Protein AF-A0A8D8CBS5-F1 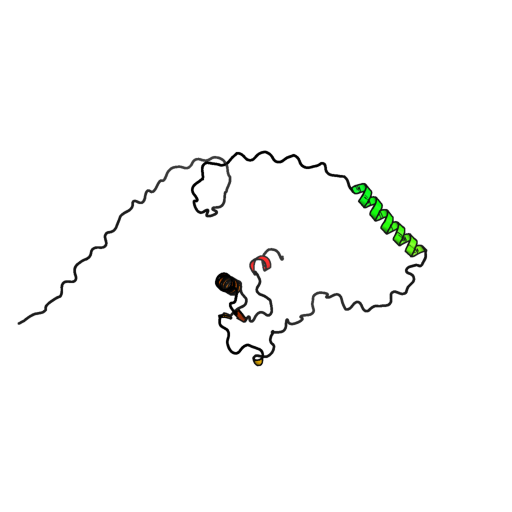(afdb_monomer_lite)

pLDDT: mean 70.04, std 21.66, range [34.16, 97.75]

Foldseek 3Di:
DDDDDDDDDDDPDDPPDCDDDPDDDDDDDDDDDDDDDDDDDDDDDDDPDDDDDDDDDDDDDDDDCVVVVVVVVCCVVVVVVVCVVVCVPVPPPPCPPPPDDCPPDPCPPLADPPNDPVPDDPDFPAEAEAQEPVSVVVVVVVCVVPVPHGYDYDHPDSDHYDDPVCVVPVVD

Secondary structure (DSSP, 8-state):
-----------------------------------------------S--PPPPPPPPPPPPP-THHHHHHHHHHHHHHHHHHHHTTTT-S------------TT-------SSSSGGGS-S--SEEEES-SHHHHHHHHHHHHH-TT--EEEE-SSSSPP--SGGGGTT--

Organism: Culex pipiens (NCBI:txid7175)

Structure (mmCIF, N/CA/C/O backbone):
data_AF-A0A8D8CBS5-F1
#
_entry.id   AF-A0A8D8CBS5-F1
#
loop_
_atom_site.group_PDB
_atom_site.id
_atom_site.type_symbol
_atom_site.label_atom_id
_atom_site.label_alt_id
_atom_site.label_comp_id
_atom_site.label_asym_id
_atom_site.label_entity_id
_atom_site.label_seq_id
_atom_site.pdbx_PDB_ins_code
_atom_site.Cartn_x
_atom_site.Cartn_y
_atom_site.Cartn_z
_atom_site.occupancy
_atom_site.B_iso_or_equiv
_atom_site.auth_seq_id
_atom_site.auth_comp_id
_atom_site.auth_asym_id
_atom_site.auth_atom_id
_atom_site.pdbx_PDB_model_num
ATOM 1 N N . MET A 1 1 ? 22.196 -67.047 -32.637 1.00 41.62 1 MET A N 1
ATOM 2 C CA . MET A 1 1 ? 21.390 -66.556 -33.781 1.00 41.62 1 MET A CA 1
ATOM 3 C C . MET A 1 1 ? 20.052 -66.083 -33.227 1.00 41.62 1 MET A C 1
ATOM 5 O O . MET A 1 1 ? 19.596 -66.740 -32.306 1.00 41.62 1 MET A O 1
ATOM 9 N N . LEU A 1 2 ? 19.383 -65.011 -33.658 1.00 46.09 2 LEU A N 1
ATOM 10 C CA . LEU A 1 2 ? 19.670 -63.824 -34.499 1.00 46.09 2 LEU A CA 1
ATOM 11 C C . LEU A 1 2 ? 18.569 -62.794 -34.108 1.00 46.09 2 LEU A C 1
ATOM 13 O O . LEU A 1 2 ? 17.440 -63.218 -33.895 1.00 46.09 2 LEU A O 1
ATOM 17 N N . ALA A 1 3 ? 18.754 -61.476 -33.997 1.00 46.03 3 ALA A N 1
ATOM 18 C CA . ALA A 1 3 ? 19.941 -60.617 -33.919 1.00 46.03 3 ALA A CA 1
ATOM 19 C C . ALA A 1 3 ? 19.553 -59.291 -33.205 1.00 46.03 3 ALA A C 1
ATOM 21 O O . ALA A 1 3 ? 18.374 -58.946 -33.152 1.00 46.03 3 ALA A O 1
ATOM 22 N N . VAL A 1 4 ? 20.512 -58.528 -32.657 1.00 46.66 4 VAL A N 1
ATOM 23 C CA . VAL A 1 4 ? 20.209 -57.280 -31.916 1.00 46.66 4 VAL A CA 1
ATOM 24 C C . VAL A 1 4 ? 20.160 -56.073 -32.860 1.00 46.66 4 VAL A C 1
ATOM 26 O O . VAL A 1 4 ? 21.188 -55.459 -33.149 1.00 46.66 4 VAL A O 1
ATOM 29 N N . SER A 1 5 ? 18.961 -55.699 -33.314 1.00 47.53 5 SER A N 1
ATOM 30 C CA . SER A 1 5 ? 18.747 -54.481 -34.110 1.00 47.53 5 SER A CA 1
ATOM 31 C C . SER A 1 5 ? 18.898 -53.215 -33.262 1.00 47.53 5 SER A C 1
ATOM 33 O O . SER A 1 5 ? 17.964 -52.773 -32.595 1.00 47.53 5 SER A O 1
ATOM 35 N N . ARG A 1 6 ? 20.083 -52.597 -33.312 1.00 48.28 6 ARG A N 1
ATOM 36 C CA . ARG A 1 6 ? 20.309 -51.242 -32.789 1.00 48.28 6 ARG A CA 1
ATOM 37 C C . ARG A 1 6 ? 19.733 -50.208 -33.756 1.00 48.28 6 ARG A C 1
ATOM 39 O O . ARG A 1 6 ? 20.273 -50.025 -34.843 1.00 48.28 6 ARG A O 1
ATOM 46 N N . LEU A 1 7 ? 18.693 -49.488 -33.336 1.00 48.50 7 LEU A N 1
ATOM 47 C CA . LEU A 1 7 ? 18.224 -48.306 -34.060 1.00 48.50 7 LEU A CA 1
ATOM 48 C C . LEU A 1 7 ? 19.276 -47.188 -33.951 1.00 48.50 7 LEU A C 1
ATOM 50 O O . LEU A 1 7 ? 19.594 -46.715 -32.859 1.00 48.50 7 LEU A O 1
ATOM 54 N N . THR A 1 8 ? 19.837 -46.772 -35.083 1.00 47.09 8 THR A N 1
ATOM 55 C CA . THR A 1 8 ? 20.835 -45.699 -35.153 1.00 47.09 8 THR A CA 1
ATOM 56 C C . THR A 1 8 ? 20.174 -44.332 -35.000 1.00 47.09 8 THR A C 1
ATOM 58 O O . THR A 1 8 ? 19.603 -43.803 -35.953 1.00 47.09 8 THR A O 1
ATOM 61 N N . ILE A 1 9 ? 20.283 -43.733 -33.812 1.00 50.69 9 ILE A N 1
ATOM 62 C CA . ILE A 1 9 ? 19.891 -42.335 -33.587 1.00 50.69 9 ILE A CA 1
ATOM 63 C C . ILE A 1 9 ? 20.860 -41.427 -34.355 1.00 50.69 9 ILE A C 1
ATOM 65 O O . ILE A 1 9 ? 22.056 -41.374 -34.062 1.00 50.69 9 ILE A O 1
ATOM 69 N N . GLY A 1 10 ? 20.331 -40.725 -35.359 1.00 42.31 10 GLY A N 1
ATOM 70 C CA . GLY A 1 10 ? 21.095 -39.824 -36.217 1.00 42.31 10 GLY A CA 1
ATOM 71 C C . GLY A 1 10 ? 21.727 -38.670 -35.436 1.00 42.31 10 GLY A C 1
ATOM 72 O O . GLY A 1 10 ? 21.044 -37.898 -34.767 1.00 42.31 10 GLY A O 1
ATOM 73 N N . GLN A 1 11 ? 23.047 -38.536 -35.564 1.00 47.44 11 GLN A N 1
ATOM 74 C CA . GLN A 1 11 ? 23.857 -37.457 -34.994 1.00 47.44 11 GLN A CA 1
ATOM 75 C C . GLN A 1 11 ? 23.529 -36.092 -35.630 1.00 47.44 11 GLN A C 1
ATOM 77 O O . GLN A 1 11 ? 24.214 -35.637 -36.549 1.00 47.44 11 GLN A O 1
ATOM 82 N N . LEU A 1 12 ? 22.514 -35.397 -35.110 1.00 46.16 12 LEU A N 1
ATOM 83 C CA . LEU A 1 12 ? 22.307 -33.973 -35.387 1.00 46.16 12 LEU A CA 1
ATOM 84 C C . LEU A 1 12 ? 23.314 -33.141 -34.582 1.00 46.16 12 LEU A C 1
ATOM 86 O O . LEU A 1 12 ? 23.111 -32.816 -33.414 1.00 46.16 12 LEU A O 1
ATOM 90 N N . ARG A 1 13 ? 24.437 -32.818 -35.232 1.00 46.38 13 ARG A N 1
ATOM 91 C CA . ARG A 1 13 ? 25.512 -31.996 -34.661 1.00 46.38 13 ARG A CA 1
ATOM 92 C C . ARG A 1 13 ? 25.007 -30.578 -34.343 1.00 46.38 13 ARG A C 1
ATOM 94 O O . ARG A 1 13 ? 24.471 -29.931 -35.245 1.00 46.38 13 ARG A O 1
ATOM 101 N N . PRO A 1 14 ? 25.247 -30.029 -33.137 1.00 42.97 14 PRO A N 1
ATOM 102 C CA . PRO A 1 14 ? 24.978 -28.622 -32.867 1.00 42.97 14 PRO A CA 1
ATOM 103 C C . PRO A 1 14 ? 25.940 -27.746 -33.680 1.00 42.97 14 PRO A C 1
ATOM 105 O O . PRO A 1 14 ? 27.163 -27.833 -33.549 1.00 42.97 14 PRO A O 1
ATOM 108 N N . ARG A 1 15 ? 25.386 -26.887 -34.540 1.00 41.81 15 ARG A N 1
ATOM 109 C CA . ARG A 1 15 ? 26.150 -25.954 -35.377 1.00 41.81 15 ARG A CA 1
ATOM 110 C C . ARG A 1 15 ? 26.619 -24.772 -34.523 1.00 41.81 15 ARG A C 1
ATOM 112 O O . ARG A 1 15 ? 25.959 -23.740 -34.472 1.00 41.81 15 ARG A O 1
ATOM 119 N N . VAL A 1 16 ? 27.749 -24.941 -33.834 1.00 41.75 16 VAL A N 1
ATOM 120 C CA . VAL A 1 16 ? 28.380 -23.888 -33.022 1.00 41.75 16 VAL A CA 1
ATOM 121 C C . VAL A 1 16 ? 28.799 -22.726 -33.927 1.00 41.75 16 VAL A C 1
ATOM 123 O O . VAL A 1 16 ? 29.820 -22.784 -34.610 1.00 41.75 16 VAL A O 1
ATOM 126 N N . ALA A 1 17 ? 27.999 -21.661 -33.937 1.00 41.19 17 ALA A N 1
ATOM 127 C CA . ALA A 1 17 ? 28.337 -20.410 -34.599 1.00 41.19 17 ALA A CA 1
ATOM 128 C C . ALA A 1 17 ? 29.345 -19.636 -33.737 1.00 41.19 17 ALA A C 1
ATOM 130 O O . ALA A 1 17 ? 28.975 -18.900 -32.823 1.00 41.19 17 ALA A O 1
ATOM 131 N N . ALA A 1 18 ? 30.635 -19.818 -34.022 1.00 43.19 18 ALA A N 1
ATOM 132 C CA . ALA A 1 18 ? 31.697 -19.040 -33.399 1.00 43.19 18 ALA A CA 1
ATOM 133 C C . ALA A 1 18 ? 31.645 -17.583 -33.898 1.00 43.19 18 ALA A C 1
ATOM 135 O O . ALA A 1 18 ? 32.160 -17.265 -34.968 1.00 43.19 18 ALA A O 1
ATOM 136 N N . ILE A 1 19 ? 31.028 -16.689 -33.120 1.00 47.25 19 ILE A N 1
ATOM 137 C CA . ILE A 1 19 ? 31.081 -15.242 -33.361 1.00 47.25 19 ILE A CA 1
ATOM 138 C C . ILE A 1 19 ? 32.200 -14.660 -32.493 1.00 47.25 19 ILE A C 1
ATOM 140 O O . ILE A 1 19 ? 32.218 -14.815 -31.273 1.00 47.25 19 ILE A O 1
ATOM 144 N N . GLY A 1 20 ? 33.191 -14.066 -33.159 1.00 41.31 20 GLY A N 1
ATOM 145 C CA . GLY A 1 20 ? 34.526 -13.868 -32.600 1.00 41.31 20 GLY A CA 1
ATOM 146 C C . GLY A 1 20 ? 34.610 -12.908 -31.412 1.00 41.31 20 GLY A C 1
ATOM 147 O O . GLY A 1 20 ? 34.181 -11.756 -31.474 1.00 41.31 20 GLY A O 1
ATOM 148 N N . THR A 1 21 ? 35.299 -13.350 -30.359 1.00 45.34 21 THR A N 1
ATOM 149 C CA . THR A 1 21 ? 35.735 -12.509 -29.240 1.00 45.34 21 THR A CA 1
ATOM 150 C C . THR A 1 21 ? 36.810 -11.514 -29.689 1.00 45.34 21 THR A C 1
ATOM 152 O O . THR A 1 21 ? 38.009 -11.791 -29.579 1.00 45.34 21 THR A O 1
ATOM 155 N N . LYS A 1 22 ? 36.419 -10.324 -30.158 1.00 43.62 22 LYS A N 1
ATOM 156 C CA . LYS A 1 22 ? 37.373 -9.221 -30.342 1.00 43.62 22 LYS A CA 1
ATOM 157 C C . LYS A 1 22 ? 37.714 -8.576 -28.997 1.00 43.62 22 LYS A C 1
ATOM 159 O O . LYS A 1 22 ? 37.111 -7.591 -28.581 1.00 43.62 22 LYS A O 1
ATOM 164 N N . LYS A 1 23 ? 38.725 -9.140 -28.329 1.00 41.44 23 LYS A N 1
ATOM 165 C CA . LYS A 1 23 ? 39.472 -8.447 -27.273 1.00 41.44 23 LYS A CA 1
ATOM 166 C C . LYS A 1 23 ? 40.228 -7.281 -27.917 1.00 41.44 23 LYS A C 1
ATOM 168 O O . LYS A 1 23 ? 41.172 -7.519 -28.663 1.00 41.44 23 LYS A O 1
ATOM 173 N N . TYR A 1 24 ? 39.848 -6.046 -27.605 1.00 42.56 24 TYR A N 1
ATOM 174 C CA . TYR A 1 24 ? 40.694 -4.880 -27.858 1.00 42.56 24 TYR A CA 1
ATOM 175 C C . TYR A 1 24 ? 41.335 -4.443 -26.542 1.00 42.56 24 TYR A C 1
ATOM 177 O O . TYR A 1 24 ? 40.645 -4.058 -25.601 1.00 42.56 24 TYR A O 1
ATOM 185 N N . PHE A 1 25 ? 42.662 -4.546 -26.482 1.00 35.69 25 PHE A N 1
ATOM 186 C CA . PHE A 1 25 ? 43.487 -4.138 -25.349 1.00 35.69 25 PHE A CA 1
ATOM 187 C C . PHE A 1 25 ? 44.470 -3.063 -25.830 1.00 35.69 25 PHE A C 1
ATOM 189 O O . PHE A 1 25 ? 45.594 -3.362 -26.214 1.00 35.69 25 PHE A O 1
ATOM 196 N N . ALA A 1 26 ? 43.996 -1.818 -25.881 1.00 40.56 26 ALA A N 1
ATOM 197 C CA . ALA A 1 26 ? 44.765 -0.592 -26.102 1.00 40.56 26 ALA A CA 1
ATOM 198 C C . ALA A 1 26 ? 43.824 0.599 -25.819 1.00 40.56 26 ALA A C 1
ATOM 200 O O . ALA A 1 26 ? 42.666 0.553 -26.219 1.00 40.56 26 ALA A O 1
ATOM 201 N N . GLY A 1 27 ? 44.214 1.670 -25.132 1.00 34.16 27 GLY A N 1
ATOM 202 C CA . GLY A 1 27 ? 45.446 1.909 -24.382 1.00 34.16 27 GLY A CA 1
ATOM 203 C C . GLY A 1 27 ? 45.182 2.934 -23.272 1.00 34.16 27 GLY A C 1
ATOM 204 O O . GLY A 1 27 ? 44.175 3.640 -23.286 1.00 34.16 27 GLY A O 1
ATOM 205 N N . ARG A 1 28 ? 46.068 2.996 -22.275 1.00 38.94 28 ARG A N 1
ATOM 206 C CA . ARG A 1 28 ? 45.971 3.949 -21.162 1.00 38.94 28 ARG A CA 1
ATOM 207 C C . ARG A 1 28 ? 46.334 5.351 -21.666 1.00 38.94 28 ARG A C 1
ATOM 209 O O . ARG A 1 28 ? 47.513 5.622 -21.857 1.00 38.94 28 ARG A O 1
ATOM 216 N N . MET A 1 29 ? 45.350 6.234 -21.823 1.00 36.53 29 MET A N 1
ATOM 217 C CA . MET A 1 29 ? 45.584 7.662 -22.064 1.00 36.53 29 MET A CA 1
ATOM 218 C C . MET A 1 29 ? 45.094 8.458 -20.853 1.00 36.53 29 MET A C 1
ATOM 220 O O . MET A 1 29 ? 43.918 8.428 -20.502 1.00 36.53 29 MET A O 1
ATOM 224 N N . THR A 1 30 ? 46.034 9.088 -20.153 1.00 47.97 30 THR A N 1
ATOM 225 C CA . THR A 1 30 ? 45.812 9.791 -18.886 1.00 47.97 30 THR A CA 1
ATOM 226 C C . THR A 1 30 ? 45.579 11.281 -19.113 1.00 47.97 30 THR A C 1
ATOM 228 O O . THR A 1 30 ? 46.532 12.000 -19.403 1.00 47.97 30 THR A O 1
ATOM 231 N N . SER A 1 31 ? 44.356 11.763 -18.894 1.00 39.56 31 SER A N 1
ATOM 232 C CA . SER A 1 31 ? 44.081 13.177 -18.597 1.00 39.56 31 SER A CA 1
ATOM 233 C C . SER A 1 31 ? 42.666 13.362 -18.034 1.00 39.56 31 SER A C 1
ATOM 235 O O . SER A 1 31 ? 41.718 12.764 -18.528 1.00 39.56 31 SER A O 1
ATOM 237 N N . GLY A 1 32 ? 42.526 14.210 -17.007 1.00 38.28 32 GLY A N 1
ATOM 238 C CA . GLY A 1 32 ? 41.234 14.736 -16.538 1.00 38.28 32 GLY A CA 1
ATOM 239 C C . GLY A 1 32 ? 40.338 13.752 -15.774 1.00 38.28 32 GLY A C 1
ATOM 240 O O . GLY A 1 32 ? 39.609 12.956 -16.358 1.00 38.28 32 GLY A O 1
ATOM 241 N N . GLY A 1 33 ? 40.324 13.848 -14.442 1.00 49.34 33 GLY A N 1
ATOM 242 C CA . GLY A 1 33 ? 39.389 13.082 -13.619 1.00 49.34 33 GLY A CA 1
ATOM 243 C C . GLY A 1 33 ? 37.950 13.594 -13.742 1.00 49.34 33 GLY A C 1
ATOM 244 O O . GLY A 1 33 ? 37.674 14.728 -13.372 1.00 49.34 33 GLY A O 1
ATOM 245 N N . CYS A 1 34 ? 37.034 12.733 -14.190 1.00 37.88 34 CYS A N 1
ATOM 246 C CA . CYS A 1 34 ? 35.590 12.885 -13.992 1.00 37.88 34 CYS A CA 1
ATOM 247 C C . CYS A 1 34 ? 34.933 11.495 -13.949 1.00 37.88 34 CYS A C 1
ATOM 249 O O . CYS A 1 34 ? 34.759 10.827 -14.969 1.00 37.88 34 CYS A O 1
ATOM 251 N N . THR A 1 35 ? 34.592 11.025 -12.750 1.00 47.78 35 THR A N 1
ATOM 252 C CA . THR A 1 35 ? 34.029 9.691 -12.495 1.00 47.78 35 THR A CA 1
ATOM 253 C C . THR A 1 35 ? 32.530 9.637 -12.804 1.00 47.78 35 THR A C 1
ATOM 255 O O . THR A 1 35 ? 31.693 9.600 -11.903 1.00 47.78 35 THR A O 1
ATOM 258 N N . TYR A 1 36 ? 32.153 9.593 -14.087 1.00 43.91 36 TYR A N 1
ATOM 259 C CA . TYR A 1 36 ? 30.741 9.420 -14.438 1.00 43.91 36 TYR A CA 1
ATOM 260 C C . TYR A 1 36 ? 30.279 7.968 -14.234 1.00 43.91 36 TYR A C 1
ATOM 262 O O . TYR A 1 36 ? 30.710 7.038 -14.919 1.00 43.91 36 TYR A O 1
ATOM 270 N N . SER A 1 37 ? 29.379 7.775 -13.268 1.00 43.62 37 SER A N 1
ATOM 271 C CA . SER A 1 37 ? 28.778 6.480 -12.938 1.00 43.62 37 SER A CA 1
ATOM 272 C C . SER A 1 37 ? 28.087 5.832 -14.146 1.00 43.62 37 SER A C 1
ATOM 274 O O . SER A 1 37 ? 27.367 6.505 -14.886 1.00 43.62 37 SER A O 1
ATOM 276 N N . ARG A 1 38 ? 28.231 4.508 -14.321 1.00 38.78 38 ARG A N 1
ATOM 277 C CA . ARG A 1 38 ? 27.519 3.762 -15.374 1.00 38.78 38 ARG A CA 1
ATOM 278 C C . ARG A 1 38 ? 26.017 3.700 -15.079 1.00 38.78 38 ARG A C 1
ATOM 280 O O . ARG A 1 38 ? 25.541 2.753 -14.456 1.00 38.78 38 ARG A O 1
ATOM 287 N N . ARG A 1 39 ? 25.255 4.674 -15.572 1.00 42.56 39 ARG A N 1
ATOM 288 C CA . ARG A 1 39 ? 23.800 4.555 -15.699 1.00 42.56 39 ARG A CA 1
ATOM 289 C C . ARG A 1 39 ? 23.486 3.868 -17.025 1.00 42.56 39 ARG A C 1
ATOM 291 O O . ARG A 1 39 ? 23.813 4.395 -18.084 1.00 42.56 39 ARG A O 1
ATOM 298 N N . TRP A 1 40 ? 22.876 2.686 -16.958 1.00 36.53 40 TRP A N 1
ATOM 299 C CA . TRP A 1 40 ? 22.355 1.991 -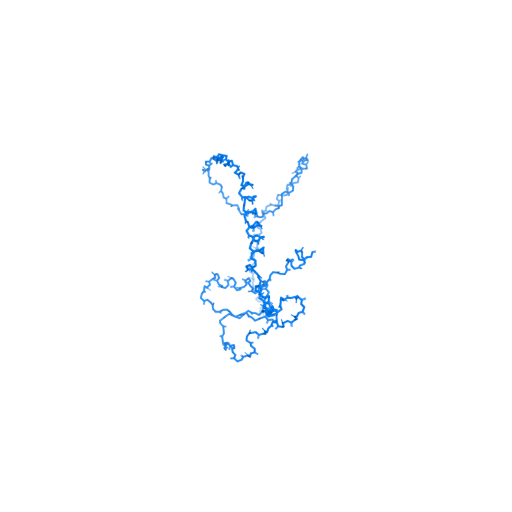18.135 1.00 36.53 40 TRP A CA 1
ATOM 300 C C . TRP A 1 40 ? 21.379 2.913 -18.871 1.00 36.53 40 TRP A C 1
ATOM 302 O O . TRP A 1 40 ? 20.385 3.344 -18.287 1.00 36.53 40 TRP A O 1
ATOM 312 N N . PHE A 1 41 ? 21.658 3.211 -20.139 1.00 43.19 41 PHE A N 1
ATOM 313 C CA . PHE A 1 41 ? 20.756 3.978 -20.990 1.00 43.19 41 PHE A CA 1
ATOM 314 C C . PHE A 1 41 ? 20.529 3.216 -22.292 1.00 43.19 41 PHE A C 1
ATOM 316 O O . PHE A 1 41 ? 21.479 2.881 -23.000 1.00 43.19 41 PHE A O 1
ATOM 323 N N . SER A 1 42 ? 19.266 2.888 -22.562 1.00 42.50 42 SER A N 1
ATOM 324 C CA . SER A 1 42 ? 18.888 2.120 -23.744 1.00 42.50 42 SER A CA 1
ATOM 325 C C . SER A 1 42 ? 19.080 2.971 -24.998 1.00 42.50 42 SER A C 1
ATOM 327 O O . SER A 1 42 ? 18.692 4.141 -25.030 1.00 42.50 42 SER A O 1
ATOM 329 N N . LYS A 1 43 ? 19.699 2.392 -26.026 1.00 37.56 43 LYS A N 1
ATOM 330 C CA . LYS A 1 43 ? 20.051 3.087 -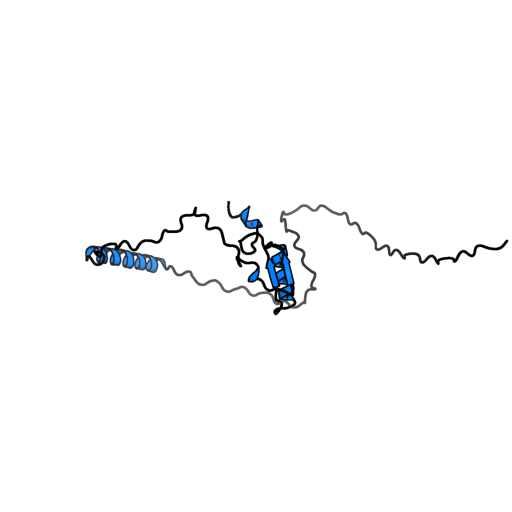27.266 1.00 37.56 43 LYS A CA 1
ATOM 331 C C . LYS A 1 43 ? 18.790 3.327 -28.107 1.00 37.56 43 LYS A C 1
ATOM 333 O O . LYS A 1 43 ? 18.395 2.455 -28.872 1.00 37.56 43 LYS A O 1
ATOM 338 N N . LYS A 1 44 ? 18.186 4.513 -27.985 1.00 41.16 44 LYS A N 1
ATOM 339 C CA . LYS A 1 44 ? 17.379 5.095 -29.069 1.00 41.16 44 LYS A CA 1
ATOM 340 C C . LYS A 1 44 ? 18.310 5.781 -30.064 1.00 41.16 44 LYS A C 1
ATOM 342 O O . LYS A 1 44 ? 19.270 6.438 -29.663 1.00 41.16 44 LYS A O 1
ATOM 347 N N . GLU A 1 45 ? 18.032 5.597 -31.345 1.00 57.53 45 GLU A N 1
ATOM 348 C CA . GLU A 1 45 ? 18.750 6.262 -32.430 1.00 57.53 45 GLU A CA 1
ATOM 349 C C . GLU A 1 45 ? 18.380 7.760 -32.467 1.00 57.53 45 GLU A C 1
ATOM 351 O O . GLU A 1 45 ? 17.265 8.115 -32.075 1.00 57.53 45 GLU A O 1
ATOM 356 N N . PRO A 1 46 ? 19.314 8.658 -32.832 1.00 47.56 46 PRO A N 1
ATOM 357 C CA . PRO A 1 46 ? 19.080 10.094 -32.752 1.00 47.56 46 PRO A CA 1
ATOM 358 C C . PRO A 1 46 ? 18.367 10.625 -34.001 1.00 47.56 46 PRO A C 1
ATOM 360 O O . PRO A 1 46 ? 18.955 10.680 -35.081 1.00 47.56 46 PRO A O 1
ATOM 363 N N . ASP A 1 47 ? 17.134 11.098 -33.830 1.00 46.53 47 ASP A N 1
ATOM 364 C CA . ASP A 1 47 ? 16.433 11.868 -34.858 1.00 46.53 47 ASP A CA 1
ATOM 365 C C . ASP A 1 47 ? 17.182 13.179 -35.155 1.00 46.53 47 ASP A C 1
ATOM 367 O O . ASP A 1 47 ? 17.362 14.043 -34.289 1.00 46.53 47 ASP A O 1
ATOM 371 N N . LEU A 1 48 ? 17.617 13.327 -36.408 1.00 55.47 48 LEU A N 1
ATOM 372 C CA . LEU A 1 48 ? 18.398 14.449 -36.940 1.00 55.47 48 LEU A CA 1
ATOM 373 C C . LEU A 1 48 ? 17.542 15.712 -37.176 1.00 55.47 48 LEU A C 1
ATOM 375 O O . LEU A 1 48 ? 17.535 16.282 -38.262 1.00 55.47 48 LEU A O 1
ATOM 379 N N . ASN A 1 49 ? 16.822 16.177 -36.152 1.00 58.25 49 ASN A N 1
ATOM 380 C CA . ASN A 1 49 ? 16.230 17.517 -36.157 1.00 58.25 49 ASN A CA 1
ATOM 381 C C . ASN A 1 49 ? 16.037 18.060 -34.734 1.00 58.25 49 ASN A C 1
ATOM 383 O O . ASN A 1 49 ? 14.956 17.961 -34.152 1.00 58.25 49 ASN A O 1
ATOM 387 N N . LYS A 1 50 ? 17.095 18.646 -34.161 1.00 47.06 50 LYS A N 1
ATOM 388 C CA . LYS A 1 50 ? 16.991 19.384 -32.899 1.00 47.06 50 LYS A CA 1
ATOM 389 C C . LYS A 1 50 ? 17.560 20.788 -33.043 1.00 47.06 50 LYS A C 1
ATOM 391 O O . LYS A 1 50 ? 18.760 21.003 -32.898 1.00 47.06 50 LYS A O 1
ATOM 396 N N . THR A 1 51 ? 16.658 21.731 -33.296 1.00 57.91 51 THR A N 1
ATOM 397 C CA . THR A 1 51 ? 16.891 23.172 -33.189 1.00 57.91 51 THR A CA 1
ATOM 398 C C . THR A 1 51 ? 17.594 23.495 -31.870 1.00 57.91 51 THR A C 1
ATOM 400 O O . THR A 1 51 ? 17.176 23.022 -30.808 1.00 57.91 51 THR A O 1
ATOM 403 N N . SER A 1 52 ? 18.666 24.286 -31.932 1.00 53.16 52 SER A N 1
ATOM 404 C CA . SER A 1 52 ? 19.428 24.711 -30.755 1.00 53.16 52 SER A CA 1
ATOM 405 C C . SER A 1 52 ? 18.515 25.395 -29.725 1.00 53.16 52 SER A C 1
ATOM 407 O O . SER A 1 52 ? 17.697 26.230 -30.117 1.00 53.16 52 SER A O 1
ATOM 409 N N . PRO A 1 53 ? 18.632 25.090 -28.419 1.00 59.25 53 PRO A N 1
ATOM 410 C CA . PRO A 1 53 ? 17.837 25.770 -27.404 1.00 59.25 53 PRO A CA 1
ATOM 411 C C . PRO A 1 53 ? 18.268 27.237 -27.301 1.00 59.25 53 PRO A C 1
ATOM 413 O O . PRO A 1 53 ? 19.436 27.529 -27.050 1.00 59.25 53 PRO A O 1
ATOM 416 N N . ALA A 1 54 ? 17.319 28.155 -27.487 1.00 68.25 54 ALA A N 1
ATOM 417 C CA . ALA A 1 54 ? 17.538 29.575 -27.239 1.00 68.25 54 ALA A CA 1
ATOM 418 C C . ALA A 1 54 ? 17.807 29.830 -25.745 1.00 68.25 54 ALA A C 1
ATOM 420 O O . ALA A 1 54 ? 17.267 29.135 -24.879 1.00 68.25 54 ALA A O 1
ATOM 421 N N . CYS A 1 55 ? 18.631 30.835 -25.442 1.00 58.50 55 CYS A N 1
ATOM 422 C CA . CYS A 1 55 ? 18.930 31.227 -24.066 1.00 58.50 55 CYS A CA 1
ATOM 423 C C . CYS A 1 55 ? 17.643 31.626 -23.317 1.00 58.50 55 CYS A C 1
ATOM 425 O O . CYS A 1 55 ? 16.837 32.376 -23.877 1.00 58.50 55 CYS A O 1
ATOM 427 N N . PRO A 1 56 ? 17.440 31.187 -22.060 1.00 73.19 56 PRO A N 1
ATOM 428 C CA . PRO A 1 56 ? 16.344 31.699 -21.248 1.00 73.19 56 PRO A CA 1
ATOM 429 C C . PRO A 1 56 ? 16.551 33.199 -20.963 1.00 73.19 56 PRO A C 1
ATOM 431 O O . PRO A 1 56 ? 17.698 33.636 -20.820 1.00 73.19 56 PRO A O 1
ATOM 434 N N . PRO A 1 57 ? 15.472 33.998 -20.870 1.00 78.50 57 PRO A N 1
ATOM 435 C CA . PRO A 1 57 ? 15.575 35.408 -20.505 1.00 78.50 57 PRO A CA 1
ATOM 436 C C . PRO A 1 57 ? 16.133 35.573 -19.078 1.00 78.50 57 PRO A C 1
ATOM 438 O O . PRO A 1 57 ? 15.971 34.671 -18.249 1.00 78.50 57 PRO A O 1
ATOM 441 N N . PRO A 1 58 ? 16.782 36.712 -18.768 1.00 78.25 58 PRO A N 1
ATOM 442 C CA . PRO A 1 58 ? 17.317 36.966 -17.435 1.00 78.25 58 PRO A CA 1
ATOM 443 C C . PRO A 1 58 ? 16.198 36.999 -16.376 1.00 78.25 58 PRO A C 1
ATOM 445 O O . PRO A 1 58 ? 15.075 37.413 -16.680 1.00 78.25 58 PRO A O 1
ATOM 448 N N . PRO A 1 59 ? 16.483 36.581 -15.129 1.00 76.75 59 PRO A N 1
ATOM 449 C CA . PRO A 1 59 ? 15.505 36.624 -14.049 1.00 76.75 59 PRO A CA 1
ATOM 450 C C . PRO A 1 59 ? 15.121 38.075 -13.702 1.00 76.75 59 PRO A C 1
ATOM 452 O O . PRO A 1 59 ? 15.951 38.979 -13.836 1.00 76.75 59 PRO A O 1
ATOM 455 N N . PRO A 1 60 ? 13.884 38.318 -13.229 1.00 77.00 60 PRO A N 1
ATOM 456 C CA . PRO A 1 60 ? 13.469 39.639 -12.773 1.00 77.00 60 PRO A CA 1
ATOM 457 C C . PRO A 1 60 ? 14.271 40.075 -11.532 1.00 77.00 60 PRO A C 1
ATOM 459 O O . PRO A 1 60 ? 14.706 39.219 -10.755 1.00 77.00 60 PRO A O 1
ATOM 462 N N . PRO A 1 61 ? 14.441 41.391 -11.302 1.00 75.69 61 PRO A N 1
ATOM 463 C CA . PRO A 1 61 ? 15.134 41.896 -10.122 1.00 75.69 61 PRO A CA 1
ATOM 464 C C . PRO A 1 61 ? 14.421 41.466 -8.833 1.00 75.69 61 PRO A C 1
ATOM 466 O O . PRO A 1 61 ? 13.190 41.499 -8.734 1.00 75.69 61 PRO A O 1
ATOM 469 N N . SER A 1 62 ? 15.201 41.074 -7.825 1.00 72.00 62 SER A N 1
ATOM 470 C CA . SER A 1 62 ? 14.693 40.753 -6.493 1.00 72.00 62 SER A CA 1
ATOM 471 C C . SER A 1 62 ? 14.136 42.006 -5.823 1.00 72.00 62 SER A C 1
ATOM 473 O O . SER A 1 62 ? 14.844 42.997 -5.672 1.00 72.00 62 SER A O 1
ATOM 475 N N . LYS A 1 63 ? 12.870 41.960 -5.398 1.00 73.12 63 LYS A N 1
ATOM 476 C CA . LYS A 1 63 ? 12.257 43.032 -4.605 1.00 73.12 63 LYS A CA 1
ATOM 477 C C . LYS A 1 63 ? 12.582 42.869 -3.119 1.00 73.12 63 LYS A C 1
ATOM 479 O O . LYS A 1 63 ? 12.260 41.838 -2.523 1.00 73.12 63 LYS A O 1
ATOM 484 N N . ASP A 1 64 ? 13.164 43.902 -2.520 1.00 80.38 64 ASP A N 1
ATOM 485 C CA . ASP A 1 64 ? 13.554 43.914 -1.110 1.00 80.38 64 ASP A CA 1
ATOM 486 C C . ASP A 1 64 ? 12.335 44.136 -0.203 1.00 80.38 64 ASP A C 1
ATOM 488 O O . ASP A 1 64 ? 11.952 45.256 0.132 1.00 80.38 64 ASP A O 1
ATOM 492 N N . ASN A 1 65 ? 11.696 43.041 0.217 1.00 83.06 65 ASN A N 1
ATOM 493 C CA . ASN A 1 65 ? 10.477 43.092 1.038 1.00 83.06 65 ASN A CA 1
ATOM 494 C C . ASN A 1 65 ? 10.751 43.423 2.525 1.00 83.06 65 ASN A C 1
ATOM 496 O O . ASN A 1 65 ? 9.829 43.412 3.338 1.00 83.06 65 ASN A O 1
ATOM 500 N N . THR A 1 66 ? 12.000 43.723 2.896 1.00 89.00 66 THR A N 1
ATOM 501 C CA . THR A 1 66 ? 12.463 43.951 4.276 1.00 89.00 66 THR A CA 1
ATOM 502 C C . THR A 1 66 ? 11.652 45.024 5.006 1.00 89.00 66 THR A C 1
ATOM 504 O O . THR A 1 66 ? 11.281 44.827 6.160 1.00 89.00 66 THR A O 1
ATOM 507 N N . ALA A 1 67 ? 11.293 46.117 4.324 1.00 83.69 67 ALA A N 1
ATOM 508 C CA . ALA A 1 67 ? 10.461 47.178 4.897 1.00 83.69 67 ALA A CA 1
ATOM 509 C C . ALA A 1 67 ? 9.054 46.687 5.294 1.00 83.69 67 ALA A C 1
ATOM 511 O O . ALA A 1 67 ? 8.536 47.080 6.339 1.00 83.69 67 ALA A O 1
ATOM 512 N N . TYR A 1 68 ? 8.457 45.783 4.507 1.00 86.12 68 TYR A N 1
ATOM 513 C CA . TYR A 1 68 ? 7.159 45.182 4.822 1.00 86.12 68 TYR A CA 1
ATOM 514 C C . TYR A 1 68 ? 7.253 44.223 6.016 1.00 86.12 68 TYR A C 1
ATOM 516 O O . TYR A 1 68 ? 6.388 44.249 6.885 1.00 86.12 68 TYR A O 1
ATOM 524 N N . ILE A 1 69 ? 8.324 43.426 6.104 1.00 90.06 69 ILE A N 1
ATOM 525 C CA . ILE A 1 69 ? 8.554 42.516 7.239 1.00 90.06 69 ILE A CA 1
ATOM 526 C C . ILE A 1 69 ? 8.766 43.299 8.543 1.00 90.06 69 ILE A C 1
ATOM 528 O O . ILE A 1 69 ? 8.136 42.983 9.551 1.00 90.06 69 ILE A O 1
ATOM 532 N N . ILE A 1 70 ? 9.588 44.355 8.523 1.00 91.50 70 ILE A N 1
ATOM 533 C CA . ILE A 1 70 ? 9.805 45.226 9.690 1.00 91.50 70 ILE A CA 1
ATOM 534 C C . ILE A 1 70 ? 8.494 45.917 10.096 1.00 91.50 70 ILE A C 1
ATOM 536 O O . ILE A 1 70 ? 8.143 45.910 11.276 1.00 91.50 70 ILE A O 1
ATOM 540 N N . GLY A 1 71 ? 7.734 46.448 9.132 1.00 90.19 71 GLY A N 1
ATOM 541 C CA . GLY A 1 71 ? 6.425 47.054 9.387 1.00 90.19 71 GLY A CA 1
ATOM 542 C C . GLY A 1 71 ? 5.415 46.072 9.992 1.00 90.19 71 GLY A C 1
ATOM 543 O O . GLY A 1 71 ? 4.741 46.408 10.963 1.00 90.19 71 GLY A O 1
ATOM 544 N N . ALA A 1 72 ? 5.349 44.840 9.480 1.00 90.44 72 ALA A N 1
ATOM 545 C CA . ALA A 1 72 ? 4.458 43.803 9.995 1.00 90.44 72 ALA A CA 1
ATOM 546 C C . ALA A 1 72 ? 4.795 43.406 11.443 1.00 90.44 72 ALA A C 1
ATOM 548 O O . ALA A 1 72 ? 3.889 43.300 12.268 1.00 90.44 72 ALA A O 1
ATOM 549 N N . ILE A 1 73 ? 6.083 43.241 11.772 1.00 93.19 73 ILE A N 1
ATOM 550 C CA . ILE A 1 73 ? 6.539 42.915 13.135 1.00 93.19 73 ILE A CA 1
ATOM 551 C C . ILE A 1 73 ? 6.266 44.078 14.101 1.00 93.19 73 ILE A C 1
ATOM 553 O O . ILE A 1 73 ? 5.821 43.852 15.224 1.00 93.19 73 ILE A O 1
ATOM 557 N N . ALA A 1 74 ? 6.482 45.325 13.671 1.00 91.50 74 ALA A N 1
ATOM 558 C CA . ALA A 1 74 ? 6.187 46.499 14.490 1.00 91.50 74 ALA A CA 1
ATOM 559 C C . ALA A 1 74 ? 4.682 46.632 14.796 1.00 91.50 74 ALA A C 1
ATOM 561 O O . ALA A 1 74 ? 4.313 46.934 15.932 1.00 91.50 74 ALA A O 1
ATOM 562 N N . LEU A 1 75 ? 3.813 46.359 13.815 1.00 91.88 75 LEU A N 1
ATOM 563 C CA . LEU A 1 75 ? 2.359 46.384 13.999 1.00 91.88 75 LEU A CA 1
ATOM 564 C C . LEU A 1 75 ? 1.865 45.268 14.928 1.00 91.88 75 LEU A C 1
ATOM 566 O O . LEU A 1 75 ? 1.026 45.537 15.787 1.00 91.88 75 LEU A O 1
ATOM 570 N N . THR A 1 76 ? 2.380 44.040 14.807 1.00 84.62 76 THR A N 1
ATOM 571 C CA . THR A 1 76 ? 1.965 42.936 15.688 1.00 84.62 76 THR A CA 1
ATOM 572 C C . THR A 1 76 ? 2.484 43.117 17.111 1.00 84.62 76 THR A C 1
ATOM 574 O O . THR A 1 76 ? 1.691 43.042 18.046 1.00 84.62 76 THR A O 1
ATOM 577 N N . ALA A 1 77 ? 3.770 43.428 17.301 1.00 88.50 77 ALA A N 1
ATOM 578 C CA . ALA A 1 77 ? 4.344 43.636 18.631 1.00 88.50 77 ALA A CA 1
ATOM 579 C C . ALA A 1 77 ? 3.755 44.874 19.334 1.00 88.50 77 ALA A C 1
ATOM 581 O O . ALA A 1 77 ? 3.397 44.805 20.511 1.00 88.50 77 ALA A O 1
ATOM 582 N N . GLY A 1 78 ? 3.601 45.989 18.611 1.00 89.94 78 GLY A N 1
ATOM 583 C CA . GLY A 1 78 ? 2.999 47.215 19.138 1.00 89.94 78 GLY A CA 1
ATOM 584 C C . GLY A 1 78 ? 1.512 47.055 19.458 1.00 89.94 78 GLY A C 1
ATOM 585 O O . GLY A 1 78 ? 1.073 47.453 20.536 1.00 89.94 78 GLY A O 1
ATOM 586 N N . GLY A 1 79 ? 0.746 46.423 18.563 1.00 86.31 79 GLY A N 1
ATOM 587 C CA . GLY A 1 79 ? -0.677 46.152 18.769 1.00 86.31 79 GLY A CA 1
ATOM 588 C C . GLY A 1 79 ? -0.934 45.217 19.951 1.00 86.31 79 GLY A C 1
ATOM 589 O O . GLY A 1 79 ? -1.784 45.513 20.790 1.00 86.31 79 GLY A O 1
ATOM 590 N N . LEU A 1 80 ? -0.158 44.133 20.071 1.00 84.50 80 LEU A N 1
ATOM 591 C CA . LEU A 1 80 ? -0.279 43.191 21.184 1.00 84.50 80 LEU A CA 1
ATOM 592 C C . LEU A 1 80 ? 0.116 43.849 22.517 1.00 84.50 80 LEU A C 1
ATOM 594 O O . LEU A 1 80 ? -0.620 43.738 23.492 1.00 84.50 80 LEU A O 1
ATOM 598 N N . GLY A 1 81 ? 1.222 44.601 22.556 1.00 86.31 81 GLY A N 1
ATOM 599 C CA . GLY A 1 81 ? 1.652 45.330 23.756 1.00 86.31 81 GLY A CA 1
ATOM 600 C C . GLY A 1 81 ? 0.648 46.392 24.223 1.00 86.31 81 GLY A C 1
ATOM 601 O O . GLY A 1 81 ? 0.440 46.565 25.424 1.00 86.31 81 GLY A O 1
ATOM 602 N N . LEU A 1 82 ? -0.026 47.070 23.288 1.00 84.81 82 LEU A N 1
ATOM 603 C CA . LEU A 1 82 ? -1.082 48.029 23.613 1.00 84.81 82 LEU A CA 1
ATOM 604 C C . LEU A 1 82 ? -2.354 47.319 24.110 1.00 84.81 82 LEU A C 1
ATOM 606 O O . LEU A 1 82 ? -2.952 47.782 25.077 1.00 84.81 82 LEU A O 1
ATOM 610 N N . ALA A 1 83 ? -2.715 46.165 23.537 1.00 80.56 83 ALA A N 1
ATOM 611 C CA . ALA A 1 83 ? -3.814 45.328 24.028 1.00 80.56 83 ALA A CA 1
ATOM 612 C C . ALA A 1 83 ? -3.561 44.787 25.450 1.00 80.56 83 ALA A C 1
ATOM 614 O O . ALA A 1 83 ? -4.469 44.834 26.279 1.00 80.56 83 ALA A O 1
ATOM 615 N N . TYR A 1 84 ? -2.328 44.362 25.760 1.00 81.50 84 TYR A N 1
ATOM 616 C CA . TYR A 1 84 ? -1.917 44.000 27.124 1.00 81.50 84 TYR A CA 1
ATOM 617 C C . TYR A 1 84 ? -2.050 45.178 28.097 1.00 81.50 84 TYR A C 1
ATOM 619 O O . TYR A 1 84 ? -2.598 45.017 29.182 1.00 81.50 84 TYR A O 1
ATOM 627 N N . LYS A 1 85 ? -1.608 46.385 27.712 1.00 82.62 85 LYS A N 1
ATOM 628 C CA . LYS A 1 85 ? -1.724 47.576 28.574 1.00 82.62 85 LYS A CA 1
ATOM 629 C C . LYS A 1 85 ? -3.179 48.020 28.803 1.00 82.62 85 LYS A C 1
ATOM 631 O O . LYS A 1 85 ? -3.468 48.624 29.830 1.00 82.62 85 LYS A O 1
ATOM 636 N N . MET A 1 86 ? -4.076 47.746 27.857 1.00 81.19 86 MET A N 1
ATOM 637 C CA . MET A 1 86 ? -5.502 48.088 27.945 1.00 81.19 86 MET A CA 1
ATOM 638 C C . MET A 1 86 ? -6.361 46.997 28.616 1.00 81.19 86 MET A C 1
ATOM 640 O O . MET A 1 86 ? -7.584 47.076 28.545 1.00 81.19 86 MET A O 1
ATOM 644 N N . GLY A 1 87 ? -5.752 45.977 29.236 1.00 73.06 87 GLY A N 1
ATOM 645 C CA . GLY A 1 87 ? -6.466 44.922 29.971 1.00 73.06 87 GLY A CA 1
ATOM 646 C C . GLY A 1 87 ? -7.301 43.974 29.100 1.00 73.06 87 GLY A C 1
ATOM 647 O O . GLY A 1 87 ? -8.117 43.204 29.600 1.00 73.06 87 GLY A O 1
ATOM 648 N N . LEU A 1 88 ? -7.105 43.985 27.775 1.00 66.88 88 LEU A N 1
ATOM 649 C CA . LEU A 1 88 ? -7.921 43.198 26.838 1.00 66.88 88 LEU A CA 1
ATOM 650 C C . LEU A 1 88 ? -7.666 41.678 26.942 1.00 66.88 88 LEU A C 1
ATOM 652 O O . LEU A 1 88 ? -8.422 40.883 26.389 1.00 66.88 88 LEU A O 1
ATOM 656 N N . PHE A 1 89 ? -6.608 41.284 27.656 1.00 61.06 89 PHE A N 1
ATOM 657 C CA . PHE A 1 89 ? -6.222 39.899 27.935 1.00 61.06 89 PHE A CA 1
ATOM 658 C C . PHE A 1 89 ? -6.301 39.533 29.433 1.00 61.06 89 PHE A C 1
ATOM 660 O O . PHE A 1 89 ? -5.806 38.476 29.808 1.00 61.06 89 PHE A O 1
ATOM 667 N N . ASP A 1 90 ? -6.963 40.341 30.275 1.00 63.69 90 ASP A N 1
ATOM 668 C CA . ASP A 1 90 ? -7.186 40.044 31.709 1.00 63.69 90 ASP A CA 1
ATOM 669 C C . ASP A 1 90 ? -8.251 38.956 31.962 1.00 63.69 90 ASP A C 1
ATOM 671 O O . ASP A 1 90 ? -8.625 38.681 33.104 1.00 63.69 90 ASP A O 1
ATOM 675 N N . GLY A 1 91 ? -8.748 38.303 30.907 1.00 56.59 91 GLY A N 1
ATOM 676 C CA . GLY A 1 91 ? -9.460 37.044 31.073 1.00 56.59 91 GLY A CA 1
ATOM 677 C C . GLY A 1 91 ? -8.514 36.028 31.701 1.00 56.59 91 GLY A C 1
ATOM 678 O O . GLY A 1 91 ? -7.453 35.761 31.135 1.00 56.59 91 GLY A O 1
ATOM 679 N N . GLU A 1 92 ? -8.903 35.461 32.851 1.00 52.72 92 GLU A N 1
ATOM 680 C CA . GLU A 1 92 ? -8.186 34.339 33.460 1.00 52.72 92 GLU A CA 1
ATOM 681 C C . GLU A 1 92 ? -7.775 33.347 32.366 1.00 52.72 92 GLU A C 1
ATOM 683 O O . GLU A 1 92 ? -8.609 33.027 31.503 1.00 52.72 92 GLU A O 1
ATOM 688 N N . PRO A 1 93 ? -6.546 32.796 32.402 1.00 49.03 93 PRO A N 1
ATOM 689 C CA . PRO A 1 93 ? -6.265 31.581 31.672 1.00 49.03 93 PRO A CA 1
ATOM 690 C C . PRO A 1 93 ? -7.141 30.505 32.306 1.00 49.03 93 PRO A C 1
ATOM 692 O O . PRO A 1 93 ? -6.726 29.789 33.217 1.00 49.03 93 PRO A O 1
ATOM 695 N N . THR A 1 94 ? -8.380 30.406 31.812 1.00 37.59 94 THR A N 1
ATOM 696 C CA . THR A 1 94 ? -9.220 29.241 32.010 1.00 37.59 94 THR A CA 1
ATOM 697 C C . THR A 1 94 ? -8.301 28.099 31.655 1.00 37.59 94 THR A C 1
ATOM 699 O O . THR A 1 94 ? -7.802 28.054 30.526 1.00 37.59 94 THR A O 1
ATOM 702 N N . VAL A 1 95 ? -8.026 27.225 32.623 1.00 45.88 95 VAL A N 1
ATOM 703 C CA . VAL A 1 95 ? -7.241 26.018 32.392 1.00 45.88 95 VAL A CA 1
ATOM 704 C C . VAL A 1 95 ? -8.139 25.086 31.583 1.00 45.88 95 VAL A C 1
ATOM 706 O O . VAL A 1 95 ? -8.652 24.079 32.067 1.00 45.88 95 VAL A O 1
ATOM 709 N N . GLN A 1 96 ? -8.357 25.475 30.321 1.00 44.06 96 GLN A N 1
ATOM 710 C CA . GLN A 1 96 ? -8.658 24.580 29.234 1.00 44.06 96 GLN A CA 1
ATOM 711 C C . GLN A 1 96 ? -7.568 23.543 29.347 1.00 44.06 96 GLN A C 1
ATOM 713 O O . GLN A 1 96 ? -6.385 23.845 29.178 1.00 44.06 96 GLN A O 1
ATOM 718 N N . GLN A 1 97 ? -7.983 22.363 29.783 1.00 50.84 97 GLN A N 1
ATOM 719 C CA . GLN A 1 97 ? -7.105 21.234 29.958 1.00 50.84 97 GLN A CA 1
ATOM 720 C C . GLN A 1 97 ? -6.421 21.046 28.612 1.00 50.84 97 GLN A C 1
ATOM 722 O O . GLN A 1 97 ? -7.054 20.599 27.654 1.00 50.84 97 GLN A O 1
ATOM 727 N N . VAL A 1 98 ? -5.149 21.446 28.534 1.00 47.00 98 VAL A N 1
ATOM 728 C CA . VAL A 1 98 ? -4.284 21.088 27.421 1.00 47.00 98 VAL A CA 1
ATOM 729 C C . VAL A 1 98 ? -4.199 19.580 27.523 1.00 47.00 98 VAL A C 1
ATOM 731 O O . VAL A 1 98 ? -3.437 19.040 28.328 1.00 47.00 98 VAL A O 1
ATOM 734 N N . ALA A 1 99 ? -5.089 18.911 26.784 1.00 53.75 99 ALA A N 1
ATOM 735 C CA . ALA A 1 99 ? -5.072 17.476 26.604 1.00 53.75 99 ALA A CA 1
ATOM 736 C C . ALA A 1 99 ? -3.626 17.151 26.240 1.00 53.75 99 ALA A C 1
ATOM 738 O O . ALA A 1 99 ? -3.124 17.763 25.294 1.00 53.75 99 ALA A O 1
ATOM 739 N N . PRO A 1 100 ? -2.933 16.327 27.046 1.00 48.12 100 PRO A N 1
ATOM 740 C CA . PRO A 1 100 ? -1.486 16.378 27.121 1.00 48.12 100 PRO A CA 1
ATOM 741 C C . PRO A 1 100 ? -0.890 16.279 25.725 1.00 48.12 100 PRO A C 1
ATOM 743 O O . PRO A 1 100 ? -1.122 15.288 25.023 1.00 48.12 100 PRO A O 1
ATOM 746 N N . GLU A 1 101 ? -0.137 17.324 25.356 1.00 46.72 101 GLU A N 1
ATOM 747 C CA . GLU A 1 101 ? 0.842 17.296 24.271 1.00 46.72 101 GLU A CA 1
ATOM 748 C C . GLU A 1 101 ? 1.463 15.894 24.264 1.00 46.72 101 GLU A C 1
ATOM 750 O O . GLU A 1 101 ? 1.938 15.467 25.328 1.00 46.72 101 GLU A O 1
ATOM 755 N N . PRO A 1 102 ? 1.417 15.141 23.145 1.00 48.50 102 PRO A N 1
ATOM 756 C CA . PRO A 1 102 ? 1.900 13.767 23.090 1.00 48.50 102 PRO A CA 1
ATOM 757 C C . PRO A 1 102 ? 3.432 13.739 23.130 1.00 48.50 102 PRO A C 1
ATOM 759 O O . PRO A 1 102 ? 4.115 13.377 22.173 1.00 48.50 102 PRO A O 1
ATOM 762 N N . THR A 1 103 ? 3.950 14.089 24.302 1.00 41.44 103 THR A N 1
ATOM 763 C CA . THR A 1 103 ? 5.289 13.819 24.787 1.00 41.44 103 THR A CA 1
ATOM 764 C C . THR A 1 103 ? 5.562 12.338 24.569 1.00 41.44 103 THR A C 1
ATOM 766 O O . THR A 1 103 ? 4.866 11.441 25.053 1.00 41.44 103 THR A O 1
ATOM 769 N N . SER A 1 104 ? 6.558 12.083 23.732 1.00 60.50 104 SER A N 1
ATOM 770 C CA . SER A 1 104 ? 6.911 10.762 23.239 1.00 60.50 104 SER A CA 1
ATOM 771 C C . SER A 1 104 ? 7.344 9.840 24.381 1.00 60.50 104 SER A C 1
ATOM 773 O O . SER A 1 104 ? 8.443 10.001 24.906 1.00 60.50 104 SER A O 1
ATOM 775 N N . SER A 1 105 ? 6.497 8.878 24.760 1.00 53.94 105 SER A N 1
ATOM 776 C CA . SER A 1 105 ? 6.869 7.642 25.495 1.00 53.94 105 SER A CA 1
ATOM 777 C C . SER A 1 105 ? 5.679 6.737 25.857 1.00 53.94 105 SER A C 1
ATOM 779 O O . SER A 1 105 ? 5.879 5.627 26.345 1.00 53.94 105 SER A O 1
ATOM 781 N N . GLY A 1 106 ? 4.433 7.134 25.575 1.00 44.94 106 GLY A N 1
ATOM 782 C CA . GLY A 1 106 ? 3.296 6.217 25.662 1.00 44.94 106 GLY A CA 1
ATOM 783 C C . GLY A 1 106 ? 3.282 5.220 24.500 1.00 44.94 106 GLY A C 1
ATOM 784 O O . GLY A 1 106 ? 2.866 5.581 23.398 1.00 44.94 106 GLY A O 1
ATOM 785 N N . THR A 1 107 ? 3.663 3.959 24.741 1.00 49.38 107 THR A N 1
ATOM 786 C CA . THR A 1 107 ? 3.497 2.847 23.783 1.00 49.38 107 THR A CA 1
ATOM 787 C C . THR A 1 107 ? 2.010 2.550 23.564 1.00 49.38 107 THR A C 1
ATOM 789 O O . THR A 1 107 ? 1.460 1.582 24.089 1.00 49.38 107 THR A O 1
ATOM 792 N N . LYS A 1 108 ? 1.333 3.377 22.760 1.00 56.81 108 LYS A N 1
ATOM 793 C CA . LYS A 1 108 ? 0.030 3.033 22.188 1.00 56.81 108 LYS A CA 1
ATOM 794 C C . LYS A 1 108 ? 0.267 1.903 21.194 1.00 56.81 108 LYS A C 1
ATOM 796 O O . LYS A 1 108 ? 0.689 2.145 20.064 1.00 56.81 108 LYS A O 1
ATOM 801 N N . SER A 1 109 ? 0.043 0.665 21.629 1.00 64.69 109 SER A N 1
ATOM 802 C CA . SER A 1 109 ? 0.144 -0.507 20.766 1.00 64.69 109 SER A CA 1
ATOM 803 C C . SER A 1 109 ? -0.819 -0.338 19.590 1.00 64.69 109 SER A C 1
ATOM 805 O O . SER A 1 109 ? -2.041 -0.348 19.767 1.00 64.69 109 SER A O 1
ATOM 807 N N . LYS A 1 110 ? -0.266 -0.136 18.383 1.00 74.88 110 LYS A N 1
ATOM 808 C CA . LYS A 1 110 ? -1.058 -0.070 17.150 1.00 74.88 110 LYS A CA 1
ATOM 809 C C . LYS A 1 110 ? -1.849 -1.373 17.046 1.00 74.88 110 LYS A C 1
ATOM 811 O O . LYS A 1 110 ? -1.272 -2.451 16.913 1.00 74.88 110 LYS A O 1
ATOM 816 N N . GLN A 1 111 ? -3.163 -1.257 17.212 1.00 77.94 111 GLN A N 1
ATOM 817 C CA . GLN A 1 111 ? -4.068 -2.397 17.301 1.00 77.94 111 GLN A CA 1
ATOM 818 C C . GLN A 1 111 ? -4.098 -3.142 15.966 1.00 77.94 111 GLN A C 1
ATOM 820 O O . GLN A 1 111 ? -4.080 -2.524 14.899 1.00 77.94 111 GLN A O 1
ATOM 825 N N . ARG A 1 112 ? -4.169 -4.474 16.017 1.00 81.56 112 ARG A N 1
ATOM 826 C CA . ARG A 1 112 ? -4.331 -5.289 14.812 1.00 81.56 112 ARG A CA 1
ATOM 827 C C . ARG A 1 112 ? -5.744 -5.082 14.268 1.00 81.56 112 ARG A C 1
ATOM 829 O O . ARG A 1 112 ? -6.712 -5.313 14.987 1.00 81.56 112 ARG A O 1
ATOM 836 N N . TYR A 1 113 ? -5.849 -4.640 13.019 1.00 81.56 113 TYR A N 1
ATOM 837 C CA . TYR A 1 113 ? -7.125 -4.448 12.334 1.00 81.56 113 TYR A CA 1
ATOM 838 C C . TYR A 1 113 ? -7.289 -5.478 11.198 1.00 81.56 113 TYR A C 1
ATOM 840 O O . TYR A 1 113 ? -6.376 -5.596 10.377 1.00 81.56 113 TYR A O 1
ATOM 848 N N . PRO A 1 114 ? -8.429 -6.193 11.111 1.00 86.62 114 PRO A N 1
ATOM 849 C CA . PRO A 1 114 ? -9.460 -6.314 12.145 1.00 86.62 114 PRO A CA 1
ATOM 850 C C . PRO A 1 114 ? -8.950 -7.080 13.379 1.00 86.62 114 PRO A C 1
ATOM 852 O O . PRO A 1 114 ? -7.995 -7.855 13.297 1.00 86.62 114 PRO A O 1
ATOM 855 N N . ALA A 1 115 ? -9.602 -6.872 14.526 1.00 82.94 115 ALA A N 1
ATOM 856 C CA . ALA A 1 115 ? -9.249 -7.546 15.780 1.00 82.94 115 ALA A CA 1
ATOM 857 C C . ALA A 1 115 ? -9.745 -9.006 15.838 1.00 82.94 115 ALA A C 1
ATOM 859 O O . ALA A 1 115 ? -9.216 -9.814 16.599 1.00 82.94 115 ALA A O 1
ATOM 860 N N . SER A 1 116 ? -10.755 -9.347 15.031 1.00 85.94 116 SER A N 1
ATOM 861 C CA . SER A 1 116 ? -11.381 -10.665 14.956 1.00 85.94 116 SER A CA 1
ATOM 862 C C . SER A 1 116 ? -11.241 -11.246 13.551 1.00 85.94 116 SER A C 1
ATOM 864 O O . SER A 1 116 ? -11.510 -10.579 12.553 1.00 85.94 116 SER A O 1
ATOM 866 N N . SER A 1 117 ? -10.893 -12.532 13.458 1.00 85.62 117 SER A N 1
ATOM 867 C CA . SER A 1 117 ? -10.818 -13.249 12.176 1.00 85.62 117 SER A CA 1
ATOM 868 C C . SER A 1 117 ? -12.169 -13.367 11.459 1.00 85.62 117 SER A C 1
ATOM 870 O O . SER A 1 117 ? -12.191 -13.692 10.277 1.00 85.62 117 SER A O 1
ATOM 872 N N . LYS A 1 118 ? -13.292 -13.118 12.154 1.00 87.81 118 LYS A N 1
ATOM 873 C CA . LYS A 1 118 ? -14.649 -13.165 11.578 1.00 87.81 118 LYS A CA 1
ATOM 874 C C . LYS A 1 118 ? -14.941 -12.004 10.625 1.00 87.81 118 LYS A C 1
ATOM 876 O O . LYS A 1 118 ? -15.818 -12.135 9.782 1.00 87.81 118 LYS A O 1
ATOM 881 N N . ASP A 1 119 ? -14.209 -10.900 10.762 1.00 88.69 119 ASP A N 1
ATOM 882 C CA . ASP A 1 119 ? -14.411 -9.686 9.962 1.00 88.69 119 ASP A CA 1
ATOM 883 C C . ASP A 1 119 ? -13.611 -9.731 8.644 1.00 88.69 119 ASP A C 1
ATOM 885 O O . ASP A 1 119 ? -13.687 -8.820 7.819 1.00 88.69 119 ASP A O 1
ATOM 889 N N . LEU A 1 120 ? -12.812 -10.787 8.446 1.00 89.75 120 LEU A N 1
ATOM 890 C CA . LEU A 1 120 ? -12.072 -11.024 7.214 1.00 89.75 120 LEU A CA 1
ATOM 891 C C . LEU A 1 120 ? -13.001 -11.611 6.137 1.00 89.75 120 LEU A C 1
ATOM 893 O O . LEU A 1 120 ? -13.824 -12.478 6.439 1.00 89.75 120 LEU A O 1
ATOM 897 N N . PRO A 1 121 ? -12.856 -11.205 4.862 1.00 91.38 121 PRO A N 1
ATOM 898 C CA . PRO A 1 121 ? -13.561 -11.854 3.764 1.00 91.38 121 PRO A CA 1
ATOM 899 C C . PRO A 1 121 ? -13.138 -13.326 3.658 1.00 91.38 121 PRO A C 1
ATOM 901 O O . PRO A 1 121 ? -11.946 -13.630 3.660 1.00 91.38 121 PRO A O 1
ATOM 904 N N . GLY A 1 122 ? -14.112 -14.231 3.523 1.00 91.81 122 GLY A N 1
ATOM 905 C CA . GLY A 1 122 ? -13.853 -15.675 3.430 1.00 91.81 122 GLY A CA 1
ATOM 906 C C . GLY A 1 122 ? -13.071 -16.102 2.180 1.00 91.81 122 GLY A C 1
ATOM 907 O O . GLY A 1 122 ? -12.416 -17.138 2.198 1.00 91.81 122 GLY A O 1
ATOM 908 N N . GLU A 1 123 ? -13.095 -15.290 1.119 1.00 93.19 123 GLU A N 1
ATOM 909 C CA . GLU A 1 123 ? -12.335 -15.502 -0.114 1.00 93.19 123 GLU A CA 1
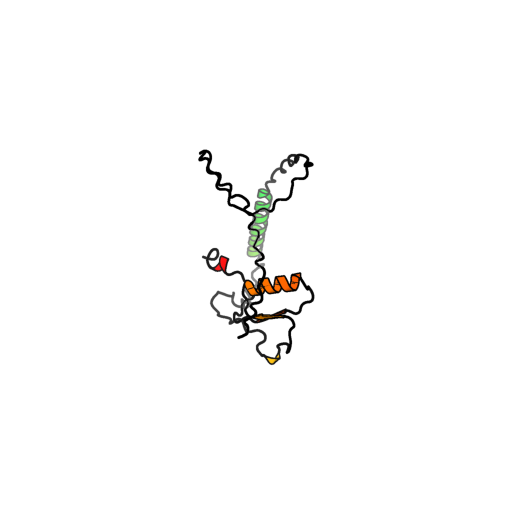ATOM 910 C C . GLU A 1 123 ? -11.816 -14.162 -0.663 1.00 93.19 123 GLU A C 1
ATOM 912 O O . GLU A 1 123 ? -12.513 -13.142 -0.617 1.00 93.19 123 GLU A O 1
ATOM 917 N N . VAL A 1 124 ? -10.590 -14.154 -1.201 1.00 94.62 124 VAL A N 1
ATOM 918 C CA . VAL A 1 124 ? -9.976 -12.987 -1.855 1.00 94.62 124 VAL A CA 1
ATOM 919 C C . VAL A 1 124 ? -9.218 -13.436 -3.114 1.00 94.62 124 VAL A C 1
ATOM 921 O O . VAL A 1 124 ? -8.404 -14.351 -3.004 1.00 94.62 124 VAL A O 1
ATOM 924 N N . PRO A 1 125 ? -9.392 -12.774 -4.280 1.00 95.25 125 PRO A N 1
ATOM 925 C CA . PRO A 1 125 ? -8.704 -13.148 -5.523 1.00 95.25 125 PRO A CA 1
ATOM 926 C C . PRO A 1 125 ? -7.173 -13.087 -5.451 1.00 95.25 125 PRO A C 1
ATOM 928 O O . PRO A 1 125 ? -6.492 -13.918 -6.044 1.00 95.25 125 PRO A O 1
ATOM 931 N N . TYR A 1 126 ? -6.627 -12.103 -4.729 1.00 96.25 126 TYR A N 1
ATOM 932 C CA . TYR A 1 126 ? -5.188 -11.942 -4.531 1.00 96.25 126 TYR A CA 1
ATOM 933 C C . TYR A 1 126 ? -4.872 -11.733 -3.050 1.00 96.25 126 TYR A C 1
ATOM 935 O O . TYR A 1 126 ? -5.238 -10.712 -2.462 1.00 96.25 126 TYR A O 1
ATOM 943 N N . LEU A 1 127 ? -4.152 -12.687 -2.462 1.00 95.75 127 LEU A N 1
ATOM 944 C CA . LEU A 1 127 ? -3.674 -12.632 -1.084 1.00 95.75 127 LEU A CA 1
ATOM 945 C C . LEU A 1 127 ? -2.154 -12.442 -1.061 1.00 95.75 127 LEU A C 1
ATOM 947 O O . LEU A 1 127 ? -1.414 -13.245 -1.626 1.00 95.75 127 LEU A O 1
ATOM 951 N N . LEU A 1 128 ? -1.686 -11.393 -0.386 1.00 96.06 128 LEU A N 1
ATOM 952 C CA . LEU A 1 128 ? -0.267 -11.108 -0.180 1.00 96.06 128 LEU A CA 1
ATOM 953 C C . LEU A 1 128 ? 0.080 -11.251 1.305 1.00 96.06 128 LEU A C 1
ATOM 955 O O . LEU A 1 128 ? -0.534 -10.614 2.161 1.00 96.06 128 LEU A O 1
ATOM 959 N N . ILE A 1 129 ? 1.085 -12.069 1.612 1.00 95.19 129 ILE A N 1
ATOM 960 C CA . ILE A 1 129 ? 1.548 -12.314 2.983 1.00 95.19 129 ILE A CA 1
ATOM 961 C C . ILE A 1 129 ? 2.829 -11.504 3.227 1.00 95.19 129 ILE A C 1
ATOM 963 O O . ILE A 1 129 ? 3.783 -11.569 2.455 1.00 95.19 129 ILE A O 1
ATOM 967 N N . GLY A 1 130 ? 2.842 -10.727 4.310 1.00 93.50 130 GLY A N 1
ATOM 968 C CA . GLY A 1 130 ? 3.890 -9.773 4.670 1.00 93.50 130 GLY A CA 1
ATOM 969 C C . GLY A 1 130 ? 3.616 -8.351 4.163 1.00 93.50 130 GLY A C 1
ATOM 970 O O . GLY A 1 130 ? 3.138 -8.154 3.051 1.00 93.50 130 GLY A O 1
ATOM 971 N N . GLY A 1 131 ? 3.970 -7.346 4.971 1.00 92.94 131 GLY A N 1
ATOM 972 C CA . GLY A 1 131 ? 3.834 -5.910 4.662 1.00 92.94 131 GLY A CA 1
ATOM 973 C C . GLY A 1 131 ? 5.136 -5.250 4.189 1.00 92.94 131 GLY A C 1
ATOM 974 O O . GLY A 1 131 ? 5.407 -4.104 4.532 1.00 92.94 131 GLY A O 1
ATOM 975 N N . GLY A 1 132 ? 5.996 -5.994 3.488 1.00 92.25 132 GLY A N 1
ATOM 976 C CA . GLY A 1 132 ? 7.317 -5.522 3.059 1.00 92.25 132 GLY A CA 1
ATOM 977 C C . GLY A 1 132 ? 7.326 -4.829 1.692 1.00 92.25 132 GLY A C 1
ATOM 978 O O . GLY A 1 132 ? 6.330 -4.800 0.968 1.00 92.25 132 GLY A O 1
ATOM 979 N N . THR A 1 133 ? 8.504 -4.343 1.290 1.00 94.00 133 THR A N 1
ATOM 980 C CA . THR A 1 133 ? 8.741 -3.745 -0.038 1.00 94.00 133 THR A CA 1
ATOM 981 C C . THR A 1 133 ? 8.405 -4.698 -1.189 1.00 94.00 133 THR A C 1
ATOM 983 O O . THR A 1 133 ? 7.878 -4.252 -2.205 1.00 94.00 133 THR A O 1
ATOM 986 N N . ALA A 1 134 ? 8.649 -6.003 -1.020 1.00 94.25 134 ALA A N 1
ATOM 987 C CA . ALA A 1 134 ? 8.287 -7.038 -1.991 1.00 94.25 134 ALA A CA 1
ATOM 988 C C . ALA A 1 134 ? 6.765 -7.117 -2.212 1.00 94.25 134 ALA A C 1
ATOM 990 O O . ALA A 1 134 ? 6.299 -7.023 -3.346 1.00 94.25 134 ALA A O 1
ATOM 991 N N . SER A 1 135 ? 5.980 -7.202 -1.134 1.00 95.62 135 SER A N 1
ATOM 992 C CA . SER A 1 135 ? 4.515 -7.244 -1.202 1.00 95.62 135 SER A CA 1
ATOM 993 C C . SER A 1 135 ? 3.926 -5.947 -1.754 1.00 95.62 135 SER A C 1
ATOM 995 O O . SER A 1 135 ? 2.987 -5.984 -2.543 1.00 95.62 135 SER A O 1
ATOM 997 N N . PHE A 1 136 ? 4.506 -4.792 -1.413 1.00 94.94 136 PHE A N 1
ATOM 998 C CA . PHE A 1 136 ? 4.091 -3.511 -1.987 1.00 94.94 136 PHE A CA 1
ATOM 999 C C . PHE A 1 136 ? 4.391 -3.418 -3.494 1.00 94.94 136 PHE A C 1
ATOM 1001 O O . PHE A 1 136 ? 3.572 -2.907 -4.259 1.00 94.94 136 PHE A O 1
ATOM 1008 N N . ALA A 1 137 ? 5.524 -3.962 -3.953 1.00 95.94 137 ALA A N 1
ATOM 1009 C CA . ALA A 1 137 ? 5.825 -4.077 -5.379 1.00 95.94 137 ALA A CA 1
ATOM 1010 C C . ALA A 1 137 ? 4.850 -5.028 -6.098 1.00 95.94 137 ALA A C 1
ATOM 1012 O O . ALA A 1 137 ? 4.354 -4.682 -7.168 1.00 95.94 137 ALA A O 1
ATOM 1013 N N . ALA A 1 138 ? 4.509 -6.171 -5.490 1.00 96.38 138 ALA A N 1
ATOM 1014 C CA . ALA A 1 138 ? 3.516 -7.106 -6.022 1.00 96.38 138 ALA A CA 1
ATOM 1015 C C . ALA A 1 138 ? 2.115 -6.474 -6.114 1.00 96.38 138 ALA A C 1
ATOM 1017 O O . ALA A 1 138 ? 1.482 -6.546 -7.164 1.00 96.38 138 ALA A O 1
ATOM 1018 N N . PHE A 1 139 ? 1.664 -5.772 -5.068 1.00 96.25 139 PHE A N 1
ATOM 1019 C CA . PHE A 1 139 ? 0.415 -5.003 -5.077 1.00 96.25 139 PHE A CA 1
ATOM 1020 C C . PHE A 1 139 ? 0.381 -3.989 -6.229 1.00 96.25 139 PHE A C 1
ATOM 1022 O O . PHE A 1 139 ? -0.594 -3.938 -6.979 1.00 96.25 139 PHE A O 1
ATOM 1029 N N . ARG A 1 140 ? 1.464 -3.218 -6.411 1.00 96.00 140 ARG A N 1
ATOM 1030 C CA . ARG A 1 140 ? 1.589 -2.246 -7.508 1.00 96.00 140 ARG A CA 1
ATOM 1031 C C . ARG A 1 140 ? 1.587 -2.906 -8.886 1.00 96.00 140 ARG A C 1
ATOM 1033 O O . ARG A 1 140 ? 0.990 -2.345 -9.797 1.00 96.00 140 ARG A O 1
ATOM 1040 N N . ALA A 1 141 ? 2.219 -4.069 -9.042 1.00 97.31 141 ALA A N 1
ATOM 1041 C CA . ALA A 1 141 ? 2.197 -4.821 -10.294 1.00 97.31 141 ALA A CA 1
ATOM 1042 C C . ALA A 1 141 ? 0.778 -5.318 -10.615 1.00 97.31 141 ALA A C 1
ATOM 1044 O O . ALA A 1 141 ? 0.263 -5.025 -11.691 1.00 97.31 141 ALA A O 1
ATOM 1045 N N . ILE A 1 142 ? 0.106 -5.971 -9.658 1.00 97.19 142 ILE A N 1
ATOM 1046 C CA . ILE A 1 142 ? -1.279 -6.445 -9.810 1.00 97.19 142 ILE A CA 1
ATOM 1047 C C . ILE A 1 142 ? -2.203 -5.279 -10.180 1.00 97.19 142 ILE A C 1
ATOM 1049 O O . ILE A 1 142 ? -2.908 -5.362 -11.180 1.00 97.19 142 ILE A O 1
ATOM 1053 N N . LYS A 1 143 ? -2.143 -4.158 -9.447 1.00 96.19 143 LYS A N 1
ATOM 1054 C CA . LYS A 1 143 ? -2.956 -2.963 -9.732 1.00 96.19 143 LYS A CA 1
ATOM 1055 C C . LYS A 1 143 ? -2.595 -2.237 -11.029 1.00 96.19 143 LYS A C 1
ATOM 1057 O O . LYS A 1 143 ? -3.445 -1.537 -11.571 1.00 96.19 143 LYS A O 1
ATOM 1062 N N . GLY A 1 144 ? -1.366 -2.391 -11.521 1.00 97.75 144 GLY A N 1
ATOM 1063 C CA . GLY A 1 144 ? -0.938 -1.881 -12.824 1.00 97.75 144 GLY A CA 1
ATOM 1064 C C . GLY A 1 144 ? -1.476 -2.701 -14.001 1.00 97.75 144 GLY A C 1
ATOM 1065 O O . GLY A 1 144 ? -1.679 -2.142 -15.075 1.00 97.75 144 GLY A O 1
ATOM 1066 N N . HIS A 1 145 ? -1.734 -3.997 -13.799 1.00 96.44 145 HIS A N 1
ATOM 1067 C CA . HIS A 1 145 ? -2.345 -4.877 -14.800 1.00 96.44 145 HIS A CA 1
ATOM 1068 C C . HIS A 1 145 ? -3.881 -4.898 -14.719 1.00 96.44 145 HIS A C 1
ATOM 1070 O O . HIS A 1 145 ? -4.538 -4.868 -15.756 1.00 96.44 145 HIS A O 1
ATOM 1076 N N . ASP A 1 146 ? -4.456 -4.904 -13.513 1.00 96.88 146 ASP A N 1
ATOM 1077 C CA . ASP A 1 146 ? -5.897 -4.794 -13.270 1.00 96.88 146 ASP A CA 1
ATOM 1078 C C . ASP A 1 146 ? -6.202 -3.767 -12.166 1.00 96.88 146 ASP A C 1
ATOM 1080 O O . ASP A 1 146 ? -6.033 -4.006 -10.966 1.00 96.88 146 ASP A O 1
ATOM 1084 N N . ALA A 1 147 ? -6.746 -2.619 -12.574 1.00 95.62 147 ALA A N 1
ATOM 1085 C CA . ALA A 1 147 ? -7.170 -1.564 -11.660 1.00 95.62 147 ALA A CA 1
ATOM 1086 C C . ALA A 1 147 ? -8.294 -2.007 -10.695 1.00 95.62 147 ALA A C 1
ATOM 1088 O O . ALA A 1 147 ? -8.376 -1.498 -9.571 1.00 95.62 147 ALA A O 1
ATOM 1089 N N . LYS A 1 148 ? -9.147 -2.964 -11.092 1.00 96.19 148 LYS A N 1
ATOM 1090 C CA . LYS A 1 148 ? -10.299 -3.452 -10.313 1.00 96.19 148 LYS A CA 1
ATOM 1091 C C . LYS A 1 148 ? -9.952 -4.601 -9.357 1.00 96.19 148 LYS A C 1
ATOM 1093 O O . LYS A 1 148 ? -10.771 -4.907 -8.490 1.00 96.19 148 LYS A O 1
ATOM 1098 N N . ALA A 1 149 ? -8.740 -5.156 -9.428 1.00 95.81 149 ALA A N 1
ATOM 1099 C CA . ALA A 1 149 ? -8.292 -6.279 -8.607 1.00 95.81 149 ALA A CA 1
ATOM 1100 C C . ALA A 1 149 ? -8.537 -6.049 -7.106 1.00 95.81 149 ALA A C 1
ATOM 1102 O O . ALA A 1 149 ? -8.135 -5.021 -6.550 1.00 95.81 149 ALA A O 1
ATOM 1103 N N . LYS A 1 150 ? -9.157 -7.019 -6.429 1.00 95.56 150 LYS A N 1
ATOM 1104 C CA . LYS A 1 150 ? -9.289 -7.033 -4.965 1.00 95.56 150 LYS A CA 1
ATOM 1105 C C . LYS A 1 150 ? -8.062 -7.731 -4.380 1.00 95.56 150 LYS A C 1
ATOM 1107 O O . LYS A 1 150 ? -7.889 -8.930 -4.587 1.00 95.56 150 LYS A O 1
ATOM 1112 N N . VAL A 1 151 ? -7.213 -6.973 -3.686 1.00 95.62 151 VAL A N 1
ATOM 1113 C CA . VAL A 1 151 ? -5.954 -7.461 -3.105 1.00 95.62 151 VAL A CA 1
ATOM 1114 C C . VAL A 1 151 ? -5.985 -7.250 -1.595 1.00 95.62 151 VAL A C 1
ATOM 1116 O O . VAL A 1 151 ? -6.162 -6.117 -1.149 1.00 95.62 151 VAL A O 1
ATOM 1119 N N . LEU A 1 152 ? -5.798 -8.320 -0.821 1.00 94.44 152 LEU A N 1
ATOM 1120 C CA . LEU A 1 152 ? -5.644 -8.266 0.634 1.00 94.44 152 LEU A CA 1
ATOM 1121 C C . LEU A 1 152 ? -4.169 -8.468 0.996 1.00 94.44 152 LEU A C 1
ATOM 1123 O O . LEU A 1 152 ? -3.523 -9.384 0.489 1.00 94.44 152 LEU A O 1
ATOM 1127 N N . VAL A 1 153 ? -3.646 -7.626 1.887 1.00 93.81 153 VAL A N 1
ATOM 1128 C CA . VAL A 1 153 ? -2.284 -7.738 2.426 1.00 93.81 153 VAL A CA 1
ATOM 1129 C C . VAL A 1 153 ? -2.379 -8.077 3.911 1.00 93.81 153 VAL A C 1
ATOM 1131 O O . VAL A 1 153 ? -3.022 -7.348 4.660 1.00 93.81 153 VAL A O 1
ATOM 1134 N N . ILE A 1 154 ? -1.734 -9.162 4.343 1.00 93.06 154 ILE A N 1
ATOM 1135 C CA . ILE A 1 154 ? -1.688 -9.582 5.750 1.00 93.06 154 ILE A CA 1
ATOM 1136 C C . ILE A 1 154 ? -0.259 -9.431 6.272 1.00 93.06 154 ILE A C 1
ATOM 1138 O O . ILE A 1 154 ? 0.629 -10.194 5.894 1.00 93.06 154 ILE A O 1
ATOM 1142 N N . SER A 1 155 ? -0.024 -8.471 7.166 1.00 92.31 155 SER A N 1
ATOM 1143 C CA . SER A 1 155 ? 1.247 -8.286 7.875 1.00 92.31 155 SER A CA 1
ATOM 1144 C C . SER A 1 155 ? 1.172 -8.769 9.328 1.00 92.31 155 SER A C 1
ATOM 1146 O O . SER A 1 155 ? 0.096 -8.892 9.912 1.00 92.31 155 SER A O 1
ATOM 1148 N N . ASN A 1 156 ? 2.335 -9.056 9.921 1.00 91.06 156 ASN A N 1
ATOM 1149 C CA . ASN A 1 156 ? 2.461 -9.148 11.380 1.00 91.06 156 ASN A CA 1
ATOM 1150 C C . ASN A 1 156 ? 2.823 -7.795 12.012 1.00 91.06 156 ASN A C 1
ATOM 1152 O O . ASN A 1 156 ? 2.406 -7.507 13.127 1.00 91.06 156 ASN A O 1
ATOM 1156 N N . GLU A 1 157 ? 3.575 -6.973 11.278 1.00 88.81 157 GLU A N 1
ATOM 1157 C CA . GLU A 1 157 ? 3.835 -5.579 11.637 1.00 88.81 157 GLU A CA 1
ATOM 1158 C C . GLU A 1 157 ? 2.511 -4.792 11.628 1.00 88.81 157 GLU A C 1
ATOM 1160 O O . GLU A 1 157 ? 1.766 -4.899 10.645 1.00 88.81 157 GLU A O 1
ATOM 1165 N N . PRO A 1 158 ? 2.218 -3.985 12.665 1.00 87.69 158 PRO A N 1
ATOM 1166 C CA . PRO A 1 158 ? 1.033 -3.130 12.719 1.00 87.69 158 PRO A CA 1
ATOM 1167 C C . PRO A 1 158 ? 1.243 -1.783 11.996 1.00 87.69 158 PRO A C 1
ATOM 1169 O O . PRO A 1 158 ? 0.397 -0.894 12.070 1.00 87.69 158 PRO A O 1
ATOM 1172 N N . GLU A 1 159 ? 2.391 -1.612 11.337 1.00 86.75 159 GLU A N 1
ATOM 1173 C CA . GLU A 1 159 ? 2.730 -0.443 10.530 1.00 86.75 159 GLU A CA 1
ATOM 1174 C C . GLU A 1 159 ? 2.338 -0.648 9.061 1.00 86.75 159 GLU A C 1
ATOM 1176 O O . GLU A 1 159 ? 2.439 -1.754 8.523 1.00 86.75 159 GLU A O 1
ATOM 1181 N N . MET A 1 160 ? 1.930 0.429 8.388 1.00 87.44 160 MET A N 1
ATOM 1182 C CA . MET A 1 160 ? 1.648 0.395 6.950 1.00 87.44 160 MET A CA 1
ATOM 1183 C C . MET A 1 160 ? 2.954 0.172 6.148 1.00 87.44 160 MET A C 1
ATOM 1185 O O . MET A 1 160 ? 4.000 0.659 6.577 1.00 87.44 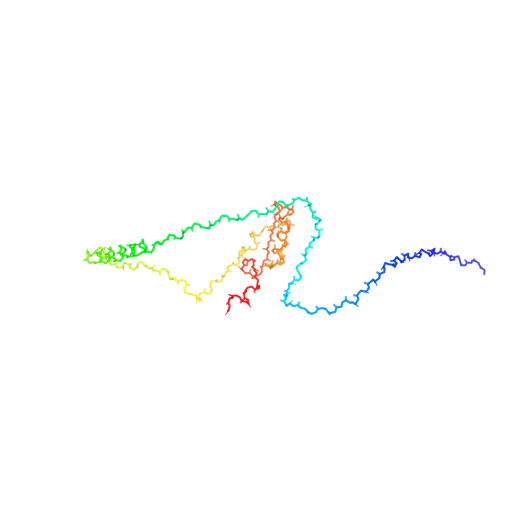160 MET A O 1
ATOM 1189 N N . PRO A 1 161 ? 2.955 -0.543 4.998 1.00 91.56 161 PRO A N 1
ATOM 1190 C CA . PRO A 1 161 ? 4.189 -0.889 4.286 1.00 91.56 161 PRO A CA 1
ATOM 1191 C C . PRO A 1 161 ? 5.085 0.315 3.965 1.00 91.56 161 PRO A C 1
ATOM 1193 O O . PRO A 1 161 ? 4.685 1.229 3.245 1.00 91.56 161 PRO A O 1
ATOM 1196 N N . TYR A 1 162 ? 6.319 0.285 4.473 1.00 91.31 162 TYR A N 1
ATOM 1197 C CA . TYR A 1 162 ? 7.272 1.397 4.419 1.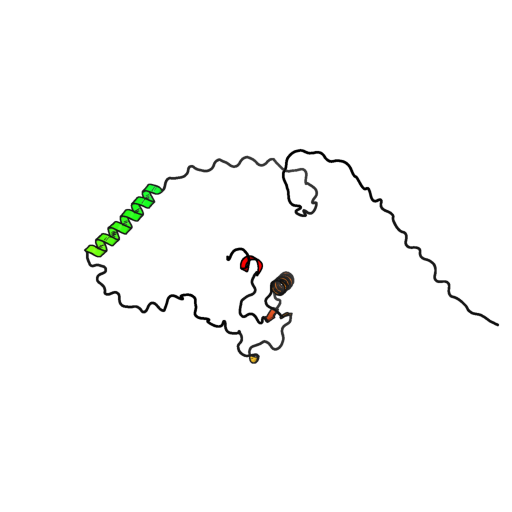00 91.31 162 TYR A CA 1
ATOM 1198 C C . TYR A 1 162 ? 8.649 0.971 3.884 1.00 91.31 162 TYR A C 1
ATOM 1200 O O . TYR A 1 162 ? 8.982 -0.214 3.777 1.00 91.31 162 TYR A O 1
ATOM 1208 N N . MET A 1 163 ? 9.479 1.956 3.538 1.00 90.06 163 MET A N 1
ATOM 1209 C CA . MET A 1 163 ? 10.858 1.737 3.096 1.00 90.06 163 MET A CA 1
ATOM 1210 C C . MET A 1 163 ? 11.801 1.687 4.305 1.00 90.06 163 MET A C 1
ATOM 1212 O O . MET A 1 163 ? 11.934 2.671 5.023 1.00 90.06 163 MET A O 1
ATOM 1216 N N . ARG A 1 164 ? 12.499 0.561 4.512 1.00 90.50 164 ARG A N 1
ATOM 1217 C CA . ARG A 1 164 ? 13.506 0.420 5.586 1.00 90.50 164 ARG A CA 1
ATOM 1218 C C . ARG A 1 164 ? 14.847 1.164 5.372 1.00 90.50 164 ARG A C 1
ATOM 1220 O O . ARG A 1 164 ? 15.405 1.575 6.382 1.00 90.50 164 ARG A O 1
ATOM 1227 N N . PRO A 1 165 ? 15.380 1.393 4.147 1.00 90.25 165 PRO A N 1
ATOM 1228 C CA . PRO A 1 165 ? 16.677 2.064 3.957 1.00 90.25 165 PRO A CA 1
ATOM 1229 C C . PRO A 1 165 ? 16.913 3.427 4.649 1.00 90.25 165 PRO A C 1
ATOM 1231 O O . PRO A 1 165 ? 18.029 3.606 5.134 1.00 90.25 165 PRO A O 1
ATOM 1234 N N . PRO A 1 166 ? 15.951 4.377 4.729 1.00 89.50 166 PRO A N 1
ATOM 1235 C CA . PRO A 1 166 ? 16.175 5.645 5.439 1.00 89.50 166 PRO A CA 1
ATOM 1236 C C . PRO A 1 166 ? 16.296 5.473 6.961 1.00 89.50 166 PRO A C 1
ATOM 1238 O O . PRO A 1 166 ? 17.009 6.238 7.606 1.00 89.50 166 PRO A O 1
ATOM 1241 N N . LEU A 1 167 ? 15.668 4.433 7.531 1.00 87.31 167 LEU A N 1
ATOM 1242 C CA . LEU A 1 167 ? 15.614 4.180 8.979 1.00 87.31 167 LEU A CA 1
ATOM 1243 C C . LEU A 1 167 ? 17.005 3.990 9.606 1.00 87.31 167 LEU A C 1
ATOM 1245 O O . LEU A 1 167 ? 17.202 4.292 10.775 1.00 87.31 167 LEU A O 1
ATOM 1249 N N . SER A 1 168 ? 17.970 3.501 8.822 1.00 88.25 168 SER A N 1
ATOM 1250 C CA . SER A 1 168 ? 19.360 3.313 9.240 1.00 88.25 168 SER A CA 1
ATOM 1251 C C . SER A 1 168 ? 20.327 4.267 8.529 1.00 88.25 168 SER A C 1
ATOM 1253 O O . SER A 1 168 ? 21.500 3.916 8.375 1.00 88.25 168 SER A O 1
ATOM 1255 N N . LYS A 1 169 ? 19.872 5.435 8.044 1.00 86.62 169 LYS A N 1
ATOM 1256 C CA . LYS A 1 169 ? 20.735 6.424 7.357 1.00 86.62 169 LYS A CA 1
ATOM 1257 C C . LYS A 1 169 ? 20.413 7.895 7.607 1.00 86.62 169 LYS A C 1
ATOM 1259 O O . LYS A 1 169 ? 21.342 8.669 7.757 1.00 86.62 169 LYS A O 1
ATOM 1264 N N . GLU A 1 170 ? 19.141 8.275 7.549 1.00 86.81 170 GLU A N 1
ATOM 1265 C CA . GLU A 1 170 ? 18.704 9.687 7.536 1.00 86.81 170 GLU A CA 1
ATOM 1266 C C . GLU A 1 170 ? 17.997 10.091 8.843 1.00 86.81 170 GLU A C 1
ATOM 1268 O O . GLU A 1 170 ? 17.579 11.232 9.007 1.00 86.81 170 GLU A O 1
ATOM 1273 N N . LEU A 1 171 ? 17.836 9.128 9.756 1.00 78.81 171 LEU A N 1
ATOM 1274 C CA . LEU A 1 171 ? 17.117 9.234 11.031 1.00 78.81 171 LEU A CA 1
ATOM 1275 C C . LEU A 1 171 ? 18.048 9.113 12.256 1.00 78.81 171 LEU A C 1
ATOM 1277 O O . LEU A 1 171 ? 17.563 8.931 13.372 1.00 78.81 171 LEU A O 1
ATOM 1281 N N . TRP A 1 172 ? 19.365 9.195 12.037 1.00 69.12 172 TRP A N 1
ATOM 1282 C CA . TRP A 1 172 ? 20.433 9.233 13.041 1.00 69.12 172 TRP A CA 1
ATOM 1283 C C . TRP A 1 172 ? 21.507 10.245 12.629 1.00 69.12 172 TRP A C 1
ATOM 1285 O O . TRP A 1 172 ? 22.238 10.691 13.539 1.00 69.12 172 TRP A O 1
#

Sequence (172 aa):
MLAVSRLTIGQLRPRVAAIGTKKYFAGRMTSGGCTYSRRWFSKKEPDLNKTSPACPPPPPPSKDNTAYIIGAIALTAGGLGLAYKMGLFDGEPTVQQVAPEPTSSGTKSKQRYPASSKDLPGEVPYLLIGGGTASFAAFRAIKGHDAKAKVLVISNEPEMPYMRPPLSKELW

Radius of gyration: 36.41 Å; chains: 1; bounding box: 61×115×70 Å

InterPro domains:
  IPR036188 FAD/NAD(P)-binding domain superfamily [G3DSA:3.50.50.60] (119-172)
  IPR036188 FAD/NAD(P)-binding domain superfamily [SSF51905] (124-172)
  IPR050446 FAD-dependent Oxidoreductases and Apoptosis Regulators [PTHR43557] (118-172)